Protein AF-A0A3B0VA32-F1 (afdb_monomer_lite)

Radius of gyration: 27.15 Å; chains: 1; bounding box: 45×27×87 Å

Structure (mmCIF, N/CA/C/O backbone):
data_AF-A0A3B0VA32-F1
#
_entry.id   AF-A0A3B0VA32-F1
#
loop_
_atom_site.group_PDB
_atom_site.id
_atom_site.type_symbol
_atom_site.label_atom_id
_atom_site.label_alt_id
_atom_site.label_comp_id
_atom_site.label_asym_id
_atom_site.label_entity_id
_atom_site.label_seq_id
_atom_site.pdbx_PDB_ins_code
_atom_site.Cartn_x
_atom_site.Cartn_y
_atom_site.Cartn_z
_atom_site.occupancy
_atom_site.B_iso_or_equiv
_atom_site.auth_seq_id
_atom_site.auth_comp_id
_atom_site.auth_asym_id
_atom_site.auth_atom_id
_atom_site.pdbx_PDB_model_num
ATOM 1 N N . ALA A 1 1 ? 8.567 -3.289 -37.360 1.00 64.44 1 ALA A N 1
ATOM 2 C CA . ALA A 1 1 ? 8.127 -2.551 -36.158 1.00 64.44 1 ALA A CA 1
ATOM 3 C C . ALA A 1 1 ? 8.531 -3.299 -34.875 1.00 64.44 1 ALA A C 1
ATOM 5 O O . ALA A 1 1 ? 7.675 -3.840 -34.194 1.00 64.44 1 ALA A O 1
ATOM 6 N N . HIS A 1 2 ? 9.831 -3.354 -34.541 1.00 72.62 2 HIS A N 1
ATOM 7 C CA . HIS A 1 2 ? 10.329 -4.090 -33.354 1.00 72.62 2 HIS A CA 1
ATOM 8 C C . HIS A 1 2 ? 11.242 -3.265 -32.438 1.00 72.62 2 HIS A C 1
ATOM 10 O O . HIS A 1 2 ? 11.305 -3.531 -31.242 1.00 72.62 2 HIS A O 1
ATOM 16 N N . LEU A 1 3 ? 11.886 -2.219 -32.966 1.00 84.81 3 LEU A N 1
ATOM 17 C CA . LEU A 1 3 ? 12.816 -1.389 -32.197 1.00 84.81 3 LEU A CA 1
ATOM 18 C C . LEU A 1 3 ? 12.129 -0.640 -31.043 1.00 84.81 3 LEU A C 1
ATOM 20 O O . LEU A 1 3 ? 12.670 -0.578 -29.944 1.00 84.81 3 LEU A O 1
ATOM 24 N N . GLY A 1 4 ? 10.910 -0.138 -31.267 1.00 87.88 4 GLY A N 1
ATOM 25 C CA . GLY A 1 4 ? 10.137 0.555 -30.230 1.00 87.88 4 GLY A CA 1
ATOM 26 C C . GLY A 1 4 ? 9.690 -0.368 -29.093 1.00 87.88 4 GLY A C 1
ATOM 27 O O . GLY A 1 4 ? 9.791 0.002 -27.928 1.00 87.88 4 GLY A O 1
ATOM 28 N N . GLY A 1 5 ? 9.267 -1.595 -29.418 1.00 90.62 5 GLY A N 1
ATOM 29 C CA . GLY A 1 5 ? 8.886 -2.594 -28.414 1.00 90.62 5 GLY A CA 1
ATOM 30 C C . GLY A 1 5 ? 10.079 -3.062 -27.577 1.00 90.62 5 GLY A C 1
ATOM 31 O O . GLY A 1 5 ? 9.964 -3.175 -26.360 1.00 90.62 5 GLY A O 1
ATOM 32 N N . ALA A 1 6 ? 11.241 -3.251 -28.212 1.00 93.56 6 ALA A N 1
ATOM 33 C CA . ALA A 1 6 ? 12.478 -3.604 -27.518 1.00 93.56 6 ALA A CA 1
ATOM 34 C C . ALA A 1 6 ? 12.969 -2.476 -26.593 1.00 93.56 6 ALA A C 1
ATOM 36 O O . ALA A 1 6 ? 13.343 -2.740 -25.452 1.00 93.56 6 ALA A O 1
ATOM 37 N N . ALA A 1 7 ? 12.915 -1.219 -27.047 1.00 92.38 7 ALA A N 1
ATOM 38 C CA . ALA A 1 7 ? 13.305 -0.066 -26.238 1.00 92.38 7 ALA A CA 1
ATOM 39 C C . ALA A 1 7 ? 12.382 0.133 -25.021 1.00 92.38 7 ALA A C 1
ATOM 41 O O . ALA A 1 7 ? 12.869 0.305 -23.903 1.00 92.38 7 ALA A O 1
ATOM 42 N N . LEU A 1 8 ? 11.058 0.046 -25.206 1.00 90.44 8 LEU A N 1
ATOM 43 C CA . LEU A 1 8 ? 10.096 0.143 -24.101 1.00 90.44 8 LEU A CA 1
ATOM 44 C C . LEU A 1 8 ? 10.224 -1.024 -23.117 1.00 90.44 8 LEU A C 1
ATOM 46 O O . LEU A 1 8 ? 10.217 -0.804 -21.906 1.00 90.44 8 LEU A O 1
ATOM 50 N N . GLY A 1 9 ? 10.401 -2.249 -23.621 1.00 90.12 9 GLY A N 1
ATOM 51 C CA . GLY A 1 9 ? 10.639 -3.426 -22.786 1.00 90.12 9 GLY A CA 1
ATOM 52 C C . GLY A 1 9 ? 11.912 -3.293 -21.948 1.00 90.12 9 GLY A C 1
ATOM 53 O O . GLY A 1 9 ? 11.890 -3.575 -20.752 1.00 90.12 9 GLY A O 1
ATOM 54 N N . PHE A 1 10 ? 13.001 -2.787 -22.534 1.00 91.94 10 PHE A N 1
ATOM 55 C CA . PHE A 1 10 ? 14.258 -2.558 -21.818 1.00 91.94 10 PHE A CA 1
ATOM 56 C C . PHE A 1 10 ? 14.113 -1.525 -20.691 1.00 91.94 10 PHE A C 1
ATOM 58 O O . PHE A 1 10 ? 14.579 -1.769 -19.576 1.00 91.94 10 PHE A O 1
ATOM 65 N N . ILE A 1 11 ? 13.430 -0.403 -20.949 1.00 87.81 11 ILE A N 1
ATOM 66 C CA . ILE A 1 11 ? 13.168 0.633 -19.936 1.00 87.81 11 ILE A CA 1
ATOM 67 C C . ILE A 1 11 ? 12.316 0.067 -18.792 1.00 87.81 11 ILE A C 1
ATOM 69 O O . ILE A 1 11 ? 12.644 0.270 -17.624 1.00 87.81 11 ILE A O 1
ATOM 73 N N . PHE A 1 12 ? 11.268 -0.695 -19.115 1.00 82.38 12 PHE A N 1
ATOM 74 C CA . PHE A 1 12 ? 10.395 -1.328 -18.126 1.00 82.38 12 PHE A CA 1
ATOM 75 C C . PHE A 1 12 ? 11.155 -2.311 -17.221 1.00 82.38 12 PHE A C 1
ATOM 77 O O . PHE A 1 12 ? 11.047 -2.245 -15.996 1.00 82.38 12 PHE A O 1
ATOM 84 N N . ILE A 1 13 ? 11.990 -3.175 -17.809 1.00 85.69 13 ILE A N 1
ATOM 85 C CA . ILE A 1 13 ? 12.813 -4.143 -17.066 1.00 85.69 13 ILE A CA 1
ATOM 86 C C . ILE A 1 13 ? 13.830 -3.425 -16.167 1.00 85.69 13 ILE A C 1
ATOM 88 O O . ILE A 1 13 ? 13.997 -3.795 -15.003 1.00 85.69 13 ILE A O 1
ATOM 92 N N . LYS A 1 14 ? 14.481 -2.368 -16.668 1.00 82.81 14 LYS A N 1
ATOM 93 C CA . LYS A 1 14 ? 15.416 -1.551 -15.879 1.00 82.81 14 LYS A CA 1
ATOM 94 C C . LYS A 1 14 ? 14.742 -0.867 -14.690 1.00 82.81 14 LYS A C 1
ATOM 96 O O . LYS A 1 14 ? 15.350 -0.769 -13.627 1.00 82.81 14 LYS A O 1
ATOM 101 N N . GLN A 1 15 ? 13.495 -0.432 -14.846 1.00 74.38 15 GLN A N 1
ATOM 102 C CA . GLN A 1 15 ? 12.732 0.209 -13.777 1.00 74.38 15 GLN A CA 1
ATOM 103 C C . GLN A 1 15 ? 12.280 -0.794 -12.701 1.00 74.38 15 GLN A C 1
ATOM 105 O O . GLN A 1 15 ? 12.333 -0.473 -11.517 1.00 74.38 15 GLN A O 1
ATOM 110 N N . LEU A 1 16 ? 11.942 -2.032 -13.086 1.00 75.38 16 LEU A N 1
ATOM 111 C CA . LEU A 1 16 ? 11.640 -3.123 -12.147 1.00 75.38 16 LEU A CA 1
ATOM 112 C C . LEU A 1 16 ? 12.860 -3.549 -11.314 1.00 75.38 16 LEU A C 1
ATOM 114 O O . LEU A 1 16 ? 12.734 -3.793 -10.116 1.00 75.38 16 LEU A O 1
ATOM 118 N N . GLN A 1 17 ? 14.051 -3.604 -11.920 1.00 76.69 17 GLN A N 1
ATOM 119 C CA . GLN A 1 17 ? 15.296 -3.951 -11.217 1.00 76.69 17 GLN A CA 1
ATOM 120 C C . GLN A 1 17 ? 15.717 -2.907 -10.175 1.00 76.69 17 GLN A C 1
ATOM 122 O O . GLN A 1 17 ? 16.415 -3.242 -9.223 1.00 76.69 17 GLN A O 1
ATOM 127 N N . SER A 1 18 ? 15.289 -1.652 -10.334 1.00 71.44 18 SER A N 1
ATOM 128 C CA . SER A 1 18 ? 15.627 -0.559 -9.418 1.00 71.44 18 SER A CA 1
ATOM 129 C C . SER A 1 18 ? 14.914 -0.653 -8.060 1.00 71.44 18 SER A C 1
ATOM 131 O O . SER A 1 18 ? 15.128 0.224 -7.222 1.00 71.44 18 SER A O 1
ATOM 133 N N . GLY A 1 19 ? 14.054 -1.658 -7.838 1.00 64.56 19 GLY A N 1
ATOM 134 C CA . GLY A 1 19 ? 13.352 -1.856 -6.564 1.00 64.56 19 GLY A CA 1
ATOM 135 C C . GLY A 1 19 ? 12.467 -0.672 -6.171 1.00 64.56 19 GLY A C 1
ATOM 136 O O . GLY A 1 19 ? 12.156 -0.492 -4.997 1.00 64.56 19 GLY A O 1
ATOM 137 N N . THR A 1 20 ? 12.108 0.175 -7.140 1.00 63.72 20 THR A N 1
ATOM 138 C CA . THR A 1 20 ? 11.275 1.346 -6.900 1.00 63.72 20 THR A CA 1
ATOM 139 C C . THR A 1 20 ? 9.936 0.851 -6.375 1.00 63.72 20 THR A C 1
ATOM 141 O O . THR A 1 20 ? 9.358 -0.073 -6.939 1.00 63.72 20 THR A O 1
ATOM 144 N N . ASP A 1 21 ? 9.457 1.435 -5.282 1.00 67.88 21 ASP A N 1
ATOM 145 C CA . ASP A 1 21 ? 8.221 1.051 -4.599 1.00 67.88 21 ASP A CA 1
ATOM 146 C C . ASP A 1 21 ? 7.001 1.456 -5.457 1.00 67.88 21 ASP A C 1
ATOM 148 O O . ASP A 1 21 ? 6.259 2.404 -5.188 1.00 67.88 21 ASP A O 1
ATOM 152 N N . LEU A 1 22 ? 6.855 0.780 -6.599 1.00 66.06 22 LEU A N 1
ATOM 153 C CA . LEU A 1 22 ? 5.916 1.083 -7.676 1.00 66.06 22 LEU A CA 1
ATOM 154 C C . LEU A 1 22 ? 4.467 0.846 -7.243 1.00 66.06 22 LEU A C 1
ATOM 156 O O . LEU A 1 22 ? 3.556 1.276 -7.942 1.00 66.06 22 LEU A O 1
ATOM 160 N N . GLY A 1 23 ? 4.230 0.236 -6.079 1.00 75.56 23 GLY A N 1
ATOM 161 C CA . GLY A 1 23 ? 2.890 -0.055 -5.575 1.00 75.56 23 GLY A CA 1
ATOM 162 C 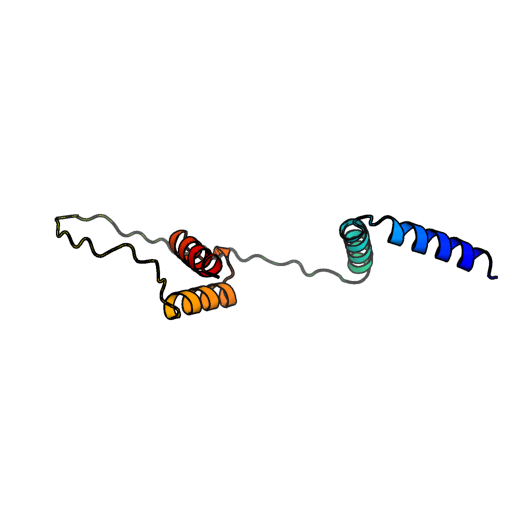C . GLY A 1 23 ? 1.995 1.184 -5.507 1.00 75.56 23 GLY A C 1
ATOM 163 O O . GLY A 1 23 ? 0.854 1.136 -5.957 1.00 75.56 23 GLY A O 1
ATOM 164 N N . LYS A 1 24 ? 2.515 2.322 -5.027 1.00 75.56 24 LYS A N 1
ATOM 165 C CA . LYS A 1 24 ? 1.743 3.575 -4.915 1.00 75.56 24 LYS A CA 1
ATOM 166 C C . LYS A 1 24 ? 1.383 4.197 -6.273 1.00 75.56 24 LYS A C 1
ATOM 168 O O . LYS A 1 24 ? 0.192 4.411 -6.507 1.00 75.56 24 LYS A O 1
ATOM 173 N N . PRO A 1 25 ? 2.340 4.488 -7.178 1.00 81.50 25 PRO A N 1
ATOM 174 C CA . PRO A 1 25 ? 2.004 5.058 -8.483 1.00 81.50 25 PRO A CA 1
ATOM 175 C C . PRO A 1 25 ? 1.195 4.089 -9.357 1.00 81.50 25 PRO A C 1
ATOM 177 O O . PRO A 1 25 ? 0.279 4.526 -10.050 1.00 81.50 25 PRO A O 1
ATOM 180 N N . VAL A 1 26 ? 1.454 2.778 -9.281 1.00 84.00 26 VAL A N 1
ATOM 181 C CA . VAL A 1 26 ? 0.679 1.760 -10.011 1.00 84.00 26 VAL A CA 1
ATOM 182 C C . VAL A 1 26 ? -0.753 1.686 -9.492 1.00 84.00 26 VAL A C 1
ATOM 184 O O . VAL A 1 26 ? -1.689 1.707 -10.287 1.00 84.00 26 VAL A O 1
ATOM 187 N N . TYR A 1 27 ? -0.953 1.664 -8.172 1.00 85.06 27 TYR A N 1
ATOM 188 C CA . TYR A 1 27 ? -2.293 1.678 -7.588 1.00 85.06 27 TYR A CA 1
ATOM 189 C C . TYR A 1 27 ? -3.068 2.941 -7.972 1.00 85.06 27 TYR A C 1
ATOM 191 O O . TYR A 1 27 ? -4.251 2.856 -8.307 1.00 85.06 27 TYR A O 1
ATOM 199 N N . TRP A 1 28 ? -2.408 4.104 -7.968 1.00 87.25 28 TRP A N 1
ATOM 200 C CA . TRP A 1 28 ? -3.012 5.361 -8.404 1.00 87.25 28 TRP A CA 1
ATOM 201 C C . TRP A 1 28 ? -3.422 5.310 -9.880 1.00 87.25 28 TRP A C 1
ATOM 203 O O . TRP A 1 28 ? -4.556 5.654 -10.201 1.00 87.25 28 TRP A O 1
ATOM 213 N N . PHE A 1 29 ? -2.559 4.794 -10.761 1.00 88.88 29 PHE A N 1
ATOM 214 C CA . PHE A 1 29 ? -2.861 4.646 -12.186 1.00 88.88 29 PHE A CA 1
ATOM 215 C C . PHE A 1 29 ? -4.019 3.671 -12.442 1.00 88.88 29 PHE A C 1
ATOM 217 O O . PHE A 1 29 ? -4.961 4.001 -13.160 1.00 88.88 29 PHE A O 1
ATOM 224 N N . ILE A 1 30 ? -4.006 2.496 -11.804 1.00 87.62 30 ILE A N 1
ATOM 225 C CA . ILE A 1 30 ? -5.097 1.515 -11.907 1.00 87.62 30 ILE A CA 1
ATOM 226 C C . ILE A 1 30 ? -6.402 2.116 -11.379 1.00 87.62 30 ILE A C 1
ATOM 228 O O . ILE A 1 30 ? -7.448 1.953 -12.002 1.00 87.62 30 ILE A O 1
ATOM 232 N N . SER A 1 31 ? -6.353 2.840 -10.259 1.00 86.94 31 SER A N 1
ATOM 233 C CA . SER A 1 31 ? -7.526 3.505 -9.682 1.00 86.94 31 SER A CA 1
ATOM 234 C C . SER A 1 31 ? -8.054 4.621 -10.582 1.00 86.94 31 SER A C 1
ATOM 236 O O . SER A 1 31 ? -9.266 4.752 -10.726 1.00 86.94 31 SER A O 1
ATOM 238 N N . PHE A 1 32 ? -7.171 5.387 -11.226 1.00 88.94 32 PHE A N 1
ATOM 239 C CA . PHE A 1 32 ? -7.524 6.428 -12.189 1.00 88.94 32 PHE A CA 1
ATOM 240 C C . PHE A 1 32 ? -8.238 5.842 -13.413 1.00 88.94 32 PHE A C 1
ATOM 242 O O . PHE A 1 32 ? -9.340 6.275 -13.747 1.00 88.94 32 PHE A O 1
ATOM 249 N N . VAL A 1 33 ? -7.671 4.793 -14.021 1.00 90.00 33 VAL A N 1
ATOM 250 C CA . VAL A 1 33 ? -8.307 4.086 -15.145 1.00 90.00 33 VAL A CA 1
ATOM 251 C C . VAL A 1 33 ? -9.635 3.473 -14.701 1.00 90.00 33 VAL A C 1
ATOM 253 O O . VAL A 1 33 ? -10.655 3.655 -15.359 1.00 90.00 33 VAL A O 1
ATOM 256 N N . LYS A 1 34 ? -9.673 2.812 -13.539 1.00 87.12 34 LYS A N 1
ATOM 257 C CA . LYS A 1 34 ? -10.901 2.223 -12.992 1.00 87.12 34 LYS A CA 1
ATOM 258 C C . LYS A 1 34 ? -11.973 3.277 -12.711 1.00 87.12 34 LYS A C 1
ATOM 260 O O . LYS A 1 34 ? -13.142 2.998 -12.941 1.00 87.12 34 LYS A O 1
ATOM 265 N N . SER A 1 35 ? -11.601 4.480 -12.273 1.00 85.19 35 SER A N 1
ATOM 266 C CA . SER A 1 35 ? -12.537 5.589 -12.055 1.00 85.19 35 SER A CA 1
ATOM 267 C C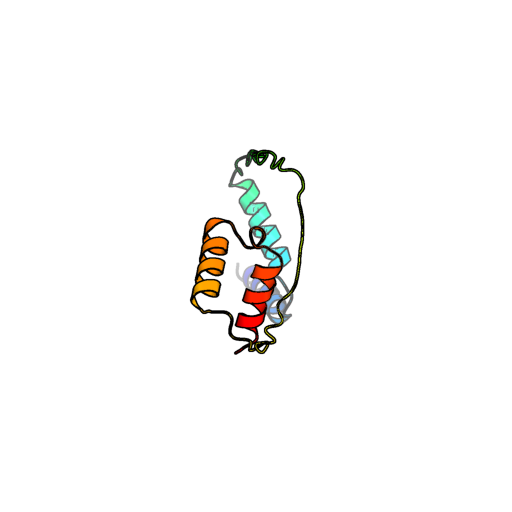 . SER A 1 35 ? -13.187 6.085 -13.348 1.00 85.19 35 SER A C 1
ATOM 269 O O . SER A 1 35 ? -14.277 6.645 -13.287 1.00 85.19 35 SER A O 1
ATOM 271 N N . PHE A 1 36 ? -12.542 5.890 -14.499 1.00 87.31 36 PHE A N 1
ATOM 272 C CA . PHE A 1 36 ? -13.097 6.260 -15.802 1.00 87.31 36 PHE A CA 1
ATOM 273 C C . PHE A 1 36 ? -14.120 5.240 -16.324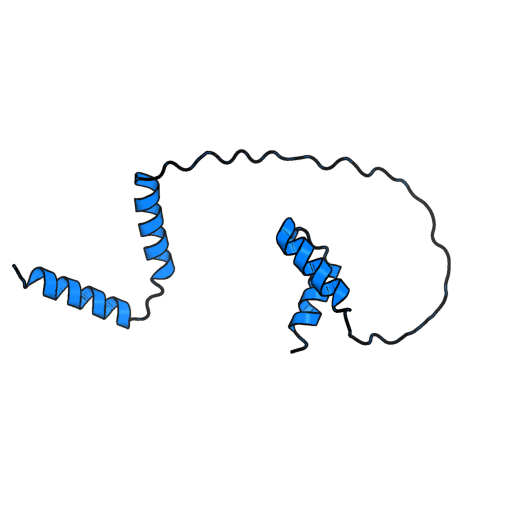 1.00 87.31 36 PHE A C 1
ATOM 275 O O . PHE A 1 36 ? -15.010 5.598 -17.088 1.00 87.31 36 PHE A O 1
ATOM 282 N N . PHE A 1 37 ? -14.010 3.977 -15.901 1.00 90.00 37 PHE A N 1
ATOM 283 C CA . PHE A 1 37 ? -14.864 2.879 -16.375 1.00 90.00 37 PHE A CA 1
ATOM 284 C C . PHE A 1 37 ? -15.920 2.432 -15.354 1.00 90.00 37 PHE A C 1
ATOM 286 O O . PHE A 1 37 ? -16.953 1.887 -15.736 1.00 90.00 37 PHE A O 1
ATOM 293 N N . VAL A 1 38 ? -15.687 2.651 -14.058 1.00 78.62 38 VAL A N 1
ATOM 294 C CA . VAL A 1 38 ? -16.569 2.205 -12.97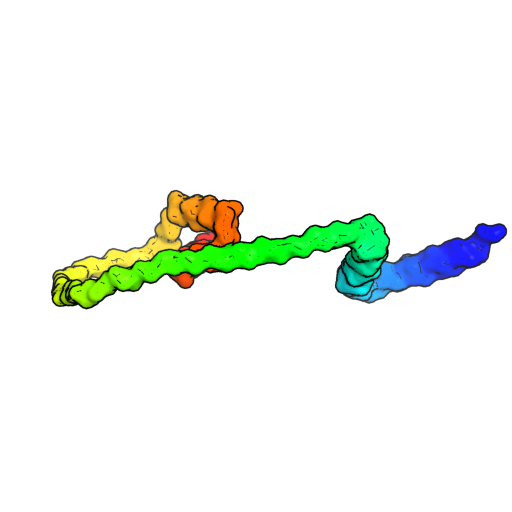5 1.00 78.62 38 VAL A CA 1
ATOM 295 C C . VAL A 1 38 ? -17.066 3.416 -12.193 1.00 78.62 38 VAL A C 1
ATOM 297 O O . VAL A 1 38 ? -16.334 4.000 -11.394 1.00 78.62 38 VAL A O 1
ATOM 300 N N . HIS A 1 39 ? -18.341 3.763 -12.382 1.00 72.00 39 HIS A N 1
ATOM 301 C CA . HIS A 1 39 ? -19.022 4.742 -11.536 1.00 72.00 39 HIS A CA 1
ATOM 302 C C . HIS A 1 39 ? -19.118 4.198 -10.110 1.00 72.00 39 HIS A C 1
ATOM 304 O O . HIS A 1 39 ? -19.769 3.181 -9.864 1.00 72.00 39 HIS A O 1
ATOM 310 N N . GLN A 1 40 ? -18.463 4.862 -9.158 1.00 68.00 40 GLN A N 1
ATOM 311 C CA . GLN A 1 40 ? -18.533 4.445 -7.762 1.00 68.00 40 GLN A CA 1
ATOM 312 C C . GLN A 1 40 ? -19.866 4.894 -7.143 1.00 68.00 40 GLN A C 1
ATOM 314 O O . GLN A 1 40 ? -20.201 6.081 -7.219 1.00 68.00 40 GLN A O 1
ATOM 319 N N . PRO A 1 41 ? -20.646 3.985 -6.527 1.00 69.88 41 PRO A N 1
ATOM 320 C CA . PRO A 1 41 ? -21.895 4.356 -5.879 1.00 69.88 41 PRO A CA 1
ATOM 321 C C . PRO A 1 41 ? -21.619 5.245 -4.662 1.00 69.88 41 PRO A C 1
ATOM 323 O O . PRO A 1 41 ? -20.711 4.993 -3.869 1.00 69.88 41 PRO A O 1
ATOM 326 N N . LYS A 1 42 ? -22.434 6.290 -4.491 1.00 70.00 42 LYS A N 1
ATOM 327 C CA . LYS A 1 42 ? -22.355 7.198 -3.342 1.00 70.00 42 LYS A CA 1
ATOM 328 C C . LYS A 1 42 ? -22.726 6.435 -2.069 1.00 70.00 42 LYS A C 1
ATOM 330 O O . LYS A 1 42 ? -23.907 6.239 -1.784 1.00 70.00 42 LYS A O 1
ATOM 335 N N . VAL A 1 43 ? -21.722 6.015 -1.301 1.00 68.06 43 VAL A N 1
ATOM 336 C CA . VAL A 1 43 ? -21.921 5.346 -0.011 1.00 68.06 43 VAL A CA 1
ATOM 337 C C . VAL A 1 43 ? -22.604 6.328 0.943 1.00 68.06 43 VAL A C 1
ATOM 339 O O . VAL A 1 43 ? -22.017 7.321 1.374 1.00 68.06 43 VAL A O 1
ATOM 342 N N . ARG A 1 44 ? -23.883 6.087 1.244 1.00 61.28 44 ARG A N 1
ATOM 343 C CA . ARG A 1 44 ? -24.630 6.840 2.255 1.00 61.28 44 ARG A CA 1
ATOM 344 C C . ARG A 1 44 ? -24.319 6.245 3.621 1.00 61.28 44 ARG A C 1
ATOM 346 O O . ARG A 1 44 ? -24.862 5.209 3.987 1.00 61.28 44 ARG A O 1
ATOM 353 N N . VAL A 1 45 ? -23.448 6.907 4.375 1.00 66.38 45 VAL A N 1
ATOM 354 C CA . VAL A 1 45 ? -23.193 6.546 5.772 1.00 66.38 45 VAL A CA 1
ATOM 355 C C . VAL A 1 45 ? -24.402 6.981 6.598 1.00 66.38 45 VAL A C 1
ATOM 357 O O . VAL A 1 45 ? -24.592 8.164 6.876 1.00 66.38 45 VAL A O 1
ATOM 360 N N . SER A 1 46 ? -25.255 6.025 6.964 1.00 63.38 46 SER A N 1
ATOM 361 C CA . SER A 1 46 ? -26.306 6.259 7.950 1.00 63.38 46 SER A CA 1
ATOM 362 C C . SER A 1 46 ? -25.664 6.260 9.334 1.00 63.38 46 SER A C 1
ATOM 364 O O . SER A 1 46 ? -25.409 5.199 9.902 1.00 63.38 46 SER A O 1
ATOM 366 N N . TYR A 1 47 ? -25.410 7.444 9.889 1.00 63.88 47 TYR A N 1
ATOM 367 C CA . TYR A 1 47 ? -25.044 7.580 11.297 1.00 63.88 47 TYR A CA 1
ATOM 368 C C . TYR A 1 47 ? -26.209 7.092 12.164 1.00 63.88 47 TYR A C 1
ATOM 370 O O . TYR A 1 47 ? -27.179 7.814 12.395 1.00 63.88 47 TYR A O 1
ATOM 378 N N . LYS A 1 48 ? -26.126 5.855 12.661 1.00 59.78 48 LYS A N 1
ATOM 379 C CA . LYS A 1 48 ? -26.968 5.418 13.773 1.00 59.78 48 LYS A CA 1
ATOM 380 C C . LYS A 1 48 ? -26.404 6.049 15.045 1.00 59.78 48 LYS A C 1
ATOM 382 O O . LYS A 1 48 ? -25.356 5.638 15.532 1.00 59.78 48 LYS A O 1
ATOM 387 N N . LYS A 1 49 ? -27.086 7.070 15.574 1.00 54.69 49 LYS A N 1
ATOM 388 C CA . LYS A 1 49 ? -26.886 7.506 16.963 1.00 54.69 49 LYS A CA 1
ATOM 389 C C . LYS A 1 49 ? -27.210 6.315 17.868 1.00 54.69 49 LYS A C 1
ATOM 391 O O . LYS A 1 49 ? -28.349 5.855 17.869 1.00 54.69 49 LYS A O 1
ATOM 396 N N . SER A 1 50 ? -26.219 5.818 18.606 1.00 50.94 50 SER A N 1
ATOM 397 C CA . SER A 1 50 ? -26.457 4.861 19.691 1.00 50.94 50 SER A CA 1
ATOM 398 C C . SER A 1 50 ? -27.341 5.524 20.758 1.00 50.94 50 SER A C 1
ATOM 400 O O . SER A 1 50 ? -27.137 6.715 21.038 1.00 50.94 50 SER A O 1
ATOM 402 N N . PRO A 1 51 ? -28.344 4.828 21.322 1.00 51.78 51 PRO A N 1
ATOM 403 C CA . PRO A 1 51 ? -29.189 5.399 22.351 1.00 51.78 51 PRO A CA 1
ATOM 404 C C . PRO A 1 51 ? -28.373 5.662 23.619 1.00 51.78 51 PRO A C 1
ATOM 406 O O . PRO A 1 51 ? -27.488 4.913 24.014 1.00 51.78 51 PRO A O 1
ATOM 409 N N . SER A 1 52 ? -28.695 6.800 24.211 1.00 49.62 52 SER A N 1
ATOM 410 C CA . SER A 1 52 ? -28.209 7.333 25.473 1.00 49.62 52 SER A CA 1
ATOM 411 C C . SER A 1 52 ? -28.273 6.322 26.625 1.00 49.62 52 SER A C 1
ATOM 413 O O . SER A 1 52 ? -29.360 6.098 27.152 1.00 49.62 52 SER A O 1
ATOM 415 N N . ASP A 1 53 ? -27.130 5.873 27.146 1.00 43.09 53 ASP A N 1
ATOM 416 C CA . ASP A 1 53 ? -27.068 5.328 28.507 1.00 43.09 53 ASP A CA 1
ATOM 417 C C . ASP A 1 53 ? -26.973 6.472 29.520 1.00 43.09 53 ASP A C 1
ATOM 419 O O . ASP A 1 53 ? -25.912 6.897 29.979 1.00 43.09 53 ASP A O 1
ATOM 423 N N . LYS A 1 54 ? -28.155 6.986 29.871 1.00 48.59 54 LYS A N 1
ATOM 424 C CA . LYS A 1 54 ? -28.375 7.579 31.186 1.00 48.59 54 LYS A CA 1
ATOM 425 C C . LYS A 1 54 ? -28.505 6.420 32.164 1.00 48.59 54 LYS A C 1
ATOM 427 O O . LYS A 1 54 ? -29.555 5.790 32.203 1.00 48.59 54 LYS A O 1
ATOM 432 N N . THR A 1 55 ? -27.513 6.175 33.010 1.00 42.03 55 THR A N 1
ATOM 433 C CA . THR A 1 55 ? -27.801 5.605 34.332 1.00 42.03 55 THR A CA 1
ATOM 434 C C . THR A 1 55 ? -26.857 6.181 35.375 1.00 42.03 55 THR A C 1
ATOM 436 O O . THR A 1 55 ? -25.634 6.127 35.285 1.00 42.03 55 THR A O 1
ATOM 439 N N . SER A 1 56 ? -27.501 6.803 36.348 1.00 41.19 56 SER A N 1
ATOM 440 C CA . SER A 1 56 ? -26.965 7.522 37.483 1.00 41.19 56 SER A CA 1
ATOM 441 C C . SER A 1 56 ? -26.267 6.605 38.494 1.00 41.19 56 SER A C 1
ATOM 443 O O . SER A 1 56 ? -26.739 5.519 38.803 1.00 41.19 56 SER A O 1
ATOM 445 N N . SER A 1 57 ? -25.178 7.118 39.065 1.00 45.03 57 SER A N 1
ATOM 446 C CA . SER A 1 57 ? -24.786 7.046 40.481 1.00 45.03 57 SER A CA 1
ATOM 447 C C . SER A 1 57 ? -25.306 5.877 41.347 1.00 45.03 57 SER A C 1
ATOM 449 O O . SER A 1 57 ? -26.448 5.945 41.789 1.00 45.03 57 SER A O 1
ATOM 451 N N . LYS A 1 58 ? -24.423 4.983 41.836 1.00 40.72 58 LYS A N 1
ATOM 452 C CA . LYS A 1 58 ? -24.193 4.789 43.294 1.00 40.72 58 LYS A CA 1
ATOM 453 C C . LYS A 1 58 ? -23.101 3.747 43.641 1.00 40.72 58 LYS A C 1
ATOM 455 O O . LYS A 1 58 ? -23.169 2.605 43.222 1.00 40.72 58 LYS A O 1
ATOM 460 N N . LYS A 1 59 ? -22.222 4.163 44.567 1.00 40.00 59 LYS A N 1
ATOM 461 C CA . LYS A 1 59 ? -21.623 3.424 45.708 1.00 40.00 59 LYS A CA 1
ATOM 462 C C . LYS A 1 59 ? -20.673 2.229 45.477 1.00 40.00 59 LYS A C 1
ATOM 464 O O . LYS A 1 59 ? -21.077 1.098 45.257 1.00 40.00 59 LYS A O 1
ATOM 469 N N . LYS A 1 60 ? -19.402 2.503 45.802 1.00 45.47 60 LYS A N 1
ATOM 470 C CA . LYS A 1 60 ? -18.437 1.604 46.475 1.00 45.47 60 LYS A CA 1
ATOM 471 C C . LYS A 1 60 ? -18.999 1.189 47.855 1.00 45.47 60 LYS A C 1
ATOM 473 O O . LYS A 1 60 ? -19.660 2.031 48.475 1.00 45.47 60 LYS A O 1
ATOM 478 N N . PRO A 1 61 ? -18.726 -0.030 48.367 1.00 47.16 61 PRO A N 1
ATOM 479 C CA . PRO A 1 61 ? -17.582 -0.174 49.281 1.00 47.16 61 PRO A CA 1
ATOM 480 C C . PRO A 1 61 ? -16.834 -1.537 49.261 1.00 47.16 61 PRO A C 1
ATOM 482 O O . PRO A 1 61 ? -17.356 -2.570 48.865 1.00 47.16 61 PRO A O 1
ATOM 485 N N . THR A 1 62 ? -15.591 -1.466 49.763 1.00 40.47 62 THR A N 1
ATOM 486 C CA . THR A 1 62 ? -14.842 -2.442 50.598 1.00 40.47 62 THR A CA 1
ATOM 487 C C . THR A 1 62 ? -14.429 -3.833 50.082 1.00 40.47 62 THR A C 1
ATOM 489 O O . THR A 1 62 ? -15.203 -4.780 50.064 1.00 40.47 62 THR A O 1
ATOM 492 N N . SER A 1 63 ? -13.111 -3.931 49.848 1.00 47.84 63 SER A N 1
ATOM 493 C CA . SER A 1 63 ? -12.156 -4.943 50.348 1.00 47.84 63 SER A CA 1
ATOM 494 C C . SER A 1 63 ? -12.506 -6.435 50.290 1.00 47.84 63 SER A C 1
ATOM 496 O O . SER A 1 63 ? -13.259 -6.935 51.122 1.00 47.84 63 SER A O 1
ATOM 498 N N . ARG A 1 64 ? -11.724 -7.174 49.495 1.00 41.41 64 ARG A N 1
ATOM 499 C CA . ARG A 1 64 ? -10.965 -8.344 49.966 1.00 41.41 64 ARG A CA 1
ATOM 500 C C . ARG A 1 64 ? -9.796 -8.604 49.024 1.00 41.41 64 ARG A C 1
ATOM 502 O O . ARG A 1 64 ? -9.967 -8.698 47.814 1.00 41.41 64 ARG A O 1
ATOM 509 N N . ALA A 1 65 ? -8.609 -8.659 49.613 1.00 45.50 65 ALA A N 1
ATOM 510 C CA . ALA A 1 65 ? -7.397 -9.103 48.961 1.00 45.50 65 ALA A CA 1
ATOM 511 C C . ALA A 1 65 ? -7.566 -10.565 48.529 1.00 45.50 65 ALA A C 1
ATOM 513 O O . ALA A 1 65 ? -7.778 -11.442 49.362 1.00 45.50 65 ALA A O 1
ATOM 514 N N . ALA A 1 66 ? -7.440 -10.804 47.231 1.00 40.66 66 ALA A N 1
ATOM 515 C CA . ALA A 1 66 ? -6.934 -12.050 46.692 1.00 40.66 66 ALA A CA 1
ATOM 516 C C . ALA A 1 66 ? -5.867 -11.647 45.677 1.00 40.66 66 ALA A C 1
ATOM 518 O O . ALA A 1 66 ? -6.138 -11.351 44.517 1.00 40.66 66 ALA A O 1
ATOM 519 N N . SER A 1 67 ? -4.639 -11.540 46.173 1.00 45.03 67 SER A N 1
ATOM 520 C CA . SER A 1 67 ? -3.436 -11.581 45.359 1.00 45.03 67 SER A CA 1
ATOM 521 C C . SER A 1 67 ? -3.338 -12.976 44.737 1.00 45.03 67 SER A C 1
ATOM 523 O O . SER A 1 67 ? -2.636 -13.843 45.248 1.00 45.03 67 SER A O 1
ATOM 525 N N . SER A 1 68 ? -4.081 -13.216 43.661 1.00 42.41 68 SER A N 1
ATOM 526 C CA . SER A 1 68 ? -3.860 -14.354 42.776 1.00 42.41 68 SER A CA 1
ATOM 527 C C . SER A 1 68 ? -3.150 -13.827 41.540 1.00 42.41 68 SER A C 1
ATOM 529 O O . SER A 1 68 ? -3.775 -13.318 40.613 1.00 42.41 68 SER A O 1
ATOM 531 N N . SER A 1 69 ? -1.821 -13.837 41.640 1.00 38.19 69 SER A N 1
ATOM 532 C CA . SER A 1 69 ? -0.900 -14.122 40.542 1.00 38.19 69 SER A CA 1
ATOM 533 C C . SER A 1 69 ? -1.389 -13.712 39.148 1.00 38.19 69 SER A C 1
ATOM 535 O O . SER A 1 69 ? -2.086 -14.458 38.464 1.00 38.19 69 SER A O 1
ATOM 537 N N . VAL A 1 70 ? -0.916 -12.541 38.713 1.00 42.47 70 VAL A N 1
ATOM 538 C CA . VAL A 1 70 ? -0.804 -12.110 37.313 1.00 42.47 70 VAL A CA 1
ATOM 539 C C . VAL A 1 70 ? -0.048 -13.193 36.535 1.00 42.47 70 VAL A C 1
ATOM 541 O O . VAL A 1 70 ? 1.160 -13.133 36.338 1.00 42.47 70 VAL A O 1
ATOM 544 N N . SER A 1 71 ? -0.776 -14.234 36.150 1.00 45.03 71 SER A N 1
ATOM 545 C CA . SER A 1 71 ? -0.307 -15.377 35.380 1.00 45.03 71 SER A CA 1
ATOM 546 C C . SER A 1 71 ? -1.033 -15.277 34.057 1.00 45.03 71 SER A C 1
ATOM 548 O O . SER A 1 71 ? -2.135 -15.769 33.883 1.00 45.03 71 SER A O 1
ATOM 550 N N . SER A 1 72 ? -0.424 -14.443 33.227 1.00 55.03 72 SER A N 1
ATOM 551 C CA . SER A 1 72 ? -0.411 -14.285 31.774 1.00 55.03 72 SER A CA 1
ATOM 552 C C . SER A 1 72 ? -1.199 -15.205 30.815 1.00 55.03 72 SER A C 1
ATOM 554 O O . SER A 1 72 ? -0.873 -15.187 29.637 1.00 55.03 72 SER A O 1
ATOM 556 N N . ASP A 1 73 ? -2.213 -15.968 31.197 1.00 59.34 73 ASP A N 1
ATOM 557 C CA . ASP A 1 73 ? -2.937 -16.845 30.273 1.00 59.34 73 ASP A CA 1
ATOM 558 C C . ASP A 1 73 ? -4.331 -16.284 30.019 1.00 59.34 73 ASP A C 1
ATOM 560 O O . ASP A 1 73 ? -5.313 -16.618 30.679 1.00 59.34 73 ASP A O 1
ATOM 564 N N . VAL A 1 74 ? -4.401 -15.364 29.053 1.00 70.88 74 VAL A N 1
ATOM 565 C CA . VAL A 1 74 ? -5.676 -15.002 28.430 1.00 70.88 74 VAL A CA 1
ATOM 566 C C . VAL A 1 74 ? -6.292 -16.301 27.905 1.00 70.88 74 VAL A C 1
ATOM 568 O O . VAL A 1 74 ? -5.654 -17.016 27.132 1.00 70.88 74 VAL A O 1
ATOM 571 N N . SER A 1 75 ? -7.503 -16.629 28.357 1.00 84.19 75 SER A N 1
ATOM 572 C CA . SER A 1 75 ? -8.207 -17.838 27.922 1.00 84.19 75 SER A CA 1
ATOM 573 C C . SER A 1 75 ? -8.382 -17.833 26.403 1.00 84.19 75 SER A C 1
ATOM 575 O O . SER A 1 75 ? -8.795 -16.820 25.838 1.00 84.19 75 SER A O 1
ATOM 577 N N . GLN A 1 76 ? -8.136 -18.971 25.744 1.00 84.38 76 GLN A N 1
ATOM 578 C CA . GLN A 1 76 ? -8.374 -19.102 24.300 1.00 84.38 76 GLN A CA 1
ATOM 579 C C . GLN A 1 76 ? -9.825 -18.780 23.923 1.00 84.38 76 GLN A C 1
ATOM 581 O O . GLN A 1 76 ? -10.060 -18.124 22.918 1.00 84.38 76 GLN A O 1
ATOM 586 N N . ALA A 1 77 ? -10.789 -19.103 24.790 1.00 87.25 77 ALA A N 1
ATOM 587 C CA . ALA A 1 77 ? -12.189 -18.748 24.565 1.00 87.25 77 ALA A CA 1
ATOM 588 C C . ALA A 1 77 ? -12.426 -17.223 24.535 1.00 87.25 77 ALA A C 1
ATOM 590 O O . ALA A 1 77 ? -13.296 -16.745 23.811 1.00 87.25 77 ALA A O 1
ATOM 591 N N . GLU A 1 78 ? -11.658 -16.442 25.305 1.00 87.56 78 GLU A N 1
ATOM 592 C CA . GLU A 1 78 ? -11.730 -14.976 25.247 1.00 87.56 78 GLU A CA 1
ATOM 593 C C . GLU A 1 78 ? -11.085 -14.435 23.969 1.00 87.56 78 GLU A C 1
ATOM 595 O O . GLU A 1 78 ? -11.583 -13.466 23.400 1.00 87.56 78 GLU A O 1
ATOM 600 N N . ILE A 1 79 ? -10.002 -15.062 23.504 1.00 90.62 79 ILE A N 1
ATOM 601 C CA . ILE A 1 79 ? -9.342 -14.704 22.244 1.00 90.62 79 ILE A CA 1
ATOM 602 C C . ILE A 1 79 ? -10.295 -14.960 21.073 1.00 90.62 79 ILE A C 1
ATOM 604 O O . ILE A 1 79 ? -10.504 -14.057 20.266 1.00 90.62 79 ILE A O 1
ATOM 608 N N . ASP A 1 80 ? -10.938 -16.126 21.027 1.00 92.81 80 ASP A N 1
ATOM 609 C CA . ASP A 1 80 ? -11.904 -16.482 19.984 1.00 92.81 80 ASP A CA 1
ATOM 610 C C . ASP A 1 80 ? -13.096 -15.516 19.965 1.00 92.81 80 ASP A C 1
ATOM 612 O O . ASP A 1 80 ? -13.454 -14.988 18.913 1.00 92.81 80 ASP A O 1
ATOM 616 N N . ALA A 1 81 ? -13.646 -15.176 21.135 1.00 93.12 81 ALA A N 1
ATOM 617 C CA . ALA A 1 81 ? -14.724 -14.192 21.233 1.00 93.12 81 ALA A CA 1
ATOM 618 C C . ALA A 1 81 ? -14.303 -12.797 20.725 1.00 93.12 81 ALA A C 1
ATOM 620 O O . ALA A 1 81 ? -15.099 -12.082 20.106 1.00 93.12 81 ALA A O 1
ATOM 621 N N . ILE A 1 82 ? -13.050 -12.395 20.967 1.00 92.94 82 ILE A N 1
ATOM 622 C CA . ILE A 1 82 ? -12.492 -11.149 20.428 1.00 92.94 82 ILE A CA 1
ATOM 623 C C . ILE A 1 82 ? -12.361 -11.240 18.901 1.00 92.94 82 ILE A C 1
ATOM 625 O O . ILE A 1 82 ? -12.738 -10.294 18.207 1.00 92.94 82 ILE A O 1
ATOM 629 N N . LEU A 1 83 ? -11.867 -12.359 18.365 1.00 93.00 83 LEU A N 1
ATOM 630 C CA . LEU A 1 83 ? -11.738 -12.576 16.922 1.00 93.00 83 LEU A CA 1
ATOM 631 C C . LEU A 1 83 ? -13.102 -12.554 16.216 1.00 93.00 83 LEU A C 1
ATOM 633 O O . LEU A 1 83 ? -13.232 -11.911 15.172 1.00 93.00 83 LEU A O 1
ATOM 637 N N . ASP A 1 84 ? -14.136 -13.146 16.813 1.00 95.00 84 ASP A N 1
ATOM 638 C CA . ASP A 1 84 ? -15.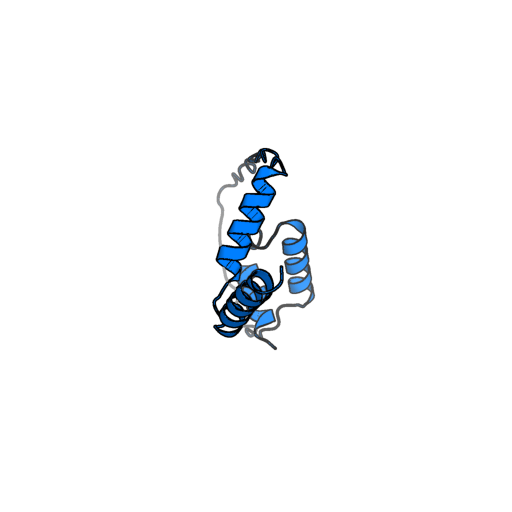509 -13.095 16.300 1.00 95.00 84 ASP A CA 1
ATOM 639 C C . ASP A 1 84 ? -16.045 -11.661 16.245 1.00 95.00 84 ASP A C 1
ATOM 641 O O . ASP A 1 84 ? -16.654 -11.247 15.252 1.00 95.00 84 ASP A O 1
ATOM 645 N N . LYS A 1 85 ? -15.776 -10.862 17.285 1.00 94.62 85 LYS A N 1
ATOM 646 C CA . LYS A 1 85 ? -16.157 -9.445 17.319 1.00 94.62 85 LYS A CA 1
ATOM 647 C C . LYS A 1 85 ? -15.442 -8.645 16.221 1.00 94.62 85 LYS A C 1
ATOM 649 O O . LYS A 1 85 ? -16.080 -7.814 15.573 1.00 94.62 85 LYS A O 1
ATOM 654 N N . ILE A 1 86 ? -14.161 -8.928 15.955 1.00 93.56 86 ILE A N 1
ATOM 655 C CA . ILE A 1 86 ? -13.423 -8.333 14.824 1.00 93.56 86 ILE A CA 1
ATOM 656 C C . ILE A 1 86 ? -14.051 -8.749 13.491 1.00 93.56 86 ILE A C 1
ATOM 658 O O . ILE A 1 86 ? -14.224 -7.900 12.620 1.00 93.56 86 ILE A O 1
ATOM 662 N N . SER A 1 87 ? -14.411 -10.022 13.332 1.00 93.44 87 SER A N 1
ATOM 663 C CA . SER A 1 87 ? -15.015 -10.547 12.102 1.00 93.44 87 SER A CA 1
ATOM 664 C C . SER A 1 87 ? -16.358 -9.875 11.783 1.00 93.44 87 SER A C 1
ATOM 666 O O . SER A 1 87 ? -16.622 -9.517 10.637 1.00 93.44 87 SER A O 1
ATOM 668 N N . GLN A 1 88 ? -17.191 -9.632 12.802 1.00 93.44 88 GLN A N 1
ATOM 669 C CA . GLN A 1 88 ? -18.516 -9.025 12.631 1.00 93.44 88 GLN A CA 1
ATOM 670 C C . GLN A 1 88 ? -18.495 -7.490 12.546 1.00 93.44 88 GLN A C 1
ATOM 672 O O . GLN A 1 88 ? -19.234 -6.910 11.751 1.00 93.44 88 GLN A O 1
ATOM 677 N N . TYR A 1 89 ? -17.683 -6.822 13.372 1.00 92.19 89 TYR A N 1
ATOM 678 C CA . TYR A 1 89 ? -17.758 -5.367 13.582 1.00 92.19 89 TYR A CA 1
ATOM 679 C C . TYR A 1 89 ? -16.439 -4.623 13.310 1.00 92.19 89 TYR A C 1
ATOM 681 O O . TYR A 1 89 ? -16.417 -3.392 13.318 1.00 92.19 89 TYR A O 1
ATOM 689 N N . GLY A 1 90 ? -15.343 -5.338 13.049 1.00 90.81 90 GLY A N 1
ATOM 690 C CA . GLY A 1 90 ? -14.014 -4.773 12.809 1.00 90.81 90 GLY A CA 1
ATOM 691 C C . GLY A 1 90 ? -13.231 -4.438 14.085 1.00 90.81 90 GLY A C 1
ATOM 692 O O . GLY A 1 90 ? -13.760 -4.425 15.195 1.00 90.81 90 GLY A O 1
ATOM 693 N N . TYR A 1 91 ? -11.940 -4.134 13.928 1.00 92.12 91 TYR A N 1
ATOM 694 C CA . TYR A 1 91 ? -10.997 -3.902 15.037 1.00 92.12 91 TYR A CA 1
ATOM 695 C C . TYR A 1 91 ? -11.341 -2.694 15.928 1.00 92.12 91 TYR A C 1
ATOM 697 O O . TYR A 1 91 ? -11.059 -2.685 17.128 1.00 92.12 91 TYR A O 1
ATOM 705 N N . GLU A 1 92 ? -11.997 -1.678 15.368 1.00 91.38 92 GLU A N 1
ATOM 706 C CA . GLU A 1 92 ? -12.395 -0.476 16.111 1.00 91.38 92 GLU A CA 1
ATOM 707 C C . GLU A 1 92 ? -13.511 -0.732 17.133 1.00 91.38 92 GLU A C 1
ATOM 709 O O . GLU A 1 92 ? -13.725 0.087 18.022 1.00 91.38 92 GLU A O 1
ATOM 714 N N . SER A 1 93 ? -14.182 -1.885 17.051 1.00 88.38 93 SER A N 1
ATOM 715 C CA . SER A 1 93 ? -15.216 -2.294 18.007 1.00 88.38 93 SER A CA 1
ATOM 716 C C . SER A 1 93 ? -14.667 -2.843 19.333 1.00 88.38 93 SER A C 1
ATOM 718 O O . SER A 1 93 ? -15.441 -3.054 20.269 1.00 88.38 93 SER A O 1
ATOM 720 N N . LEU A 1 94 ? -13.350 -3.068 19.435 1.00 90.19 94 LEU A N 1
ATOM 721 C CA . LEU A 1 94 ? -12.722 -3.582 20.652 1.00 90.19 94 LEU A CA 1
ATOM 722 C C . LEU A 1 94 ? -12.510 -2.479 21.690 1.00 90.19 94 LEU A C 1
ATOM 724 O O . LEU A 1 94 ? -12.020 -1.383 21.399 1.00 90.19 94 LEU A O 1
ATOM 728 N N . THR A 1 95 ? -12.769 -2.831 22.942 1.00 93.00 95 THR A N 1
ATOM 729 C CA . THR A 1 95 ? -12.360 -2.045 24.105 1.00 93.00 95 THR A CA 1
ATOM 730 C C . THR A 1 95 ? -10.837 -2.048 24.266 1.00 93.00 95 THR A C 1
ATOM 732 O O . THR A 1 95 ? -10.128 -2.901 23.730 1.00 93.00 95 THR A O 1
ATOM 735 N N . LYS A 1 96 ? -10.305 -1.081 25.025 1.00 91.12 96 LYS A N 1
ATOM 736 C CA . LYS A 1 96 ? -8.858 -0.992 25.298 1.00 91.12 96 LYS A CA 1
ATOM 737 C C . LYS A 1 96 ? -8.313 -2.284 25.920 1.00 91.12 96 LYS A C 1
ATOM 739 O O . LYS A 1 96 ? -7.242 -2.735 25.523 1.00 91.12 96 LYS A O 1
ATOM 744 N N . ASP A 1 97 ? -9.091 -2.900 26.804 1.00 86.81 97 ASP A N 1
ATOM 745 C CA . ASP A 1 97 ? -8.721 -4.136 27.492 1.00 86.81 97 ASP A CA 1
ATOM 746 C C . ASP A 1 97 ? -8.713 -5.338 26.532 1.00 86.81 97 ASP A C 1
ATOM 748 O O . ASP A 1 97 ? -7.782 -6.140 26.556 1.00 86.81 97 ASP A O 1
ATOM 752 N N . GLU A 1 98 ? -9.695 -5.444 25.629 1.00 90.25 98 GLU A N 1
ATOM 753 C CA . GLU A 1 98 ? -9.733 -6.494 24.594 1.00 90.25 98 GLU A CA 1
ATOM 754 C C . GLU A 1 98 ? -8.556 -6.375 23.618 1.00 90.25 98 GLU A C 1
ATOM 756 O O . GLU A 1 98 ? -7.932 -7.381 23.276 1.00 90.25 98 GLU A O 1
ATOM 761 N N . LYS A 1 99 ? -8.191 -5.149 23.216 1.00 92.81 99 LYS A N 1
ATOM 762 C CA . LYS A 1 99 ? -7.004 -4.911 22.376 1.00 92.81 99 LYS A CA 1
ATOM 763 C C . LYS A 1 99 ? -5.725 -5.347 23.092 1.00 92.81 99 LYS A C 1
ATOM 765 O O . LYS A 1 99 ? -4.872 -5.989 22.482 1.00 92.81 99 LYS A O 1
ATOM 770 N N . GLN A 1 100 ? -5.601 -5.038 24.383 1.00 89.25 100 GLN A N 1
ATOM 771 C CA . GLN A 1 100 ? -4.447 -5.441 25.186 1.00 89.25 100 GLN A CA 1
ATOM 772 C C . GLN A 1 100 ? -4.347 -6.967 25.309 1.00 89.25 100 GLN A C 1
ATOM 774 O O . GLN A 1 100 ? -3.263 -7.516 25.126 1.00 89.25 100 GLN A O 1
ATOM 779 N N . LYS A 1 101 ? -5.467 -7.661 25.546 1.00 89.12 101 LYS A N 1
ATOM 780 C CA . LYS A 1 101 ? -5.519 -9.131 25.606 1.00 89.12 101 LYS A CA 1
ATOM 781 C C . LYS A 1 101 ? -5.110 -9.782 24.284 1.00 89.12 101 LYS A C 1
ATOM 783 O O . LYS A 1 101 ? -4.290 -10.699 24.292 1.00 89.12 101 LYS A O 1
ATOM 788 N N . LEU A 1 102 ? -5.622 -9.277 23.160 1.00 87.44 102 LEU A N 1
ATOM 789 C CA . LEU A 1 102 ? -5.264 -9.764 21.825 1.00 87.44 102 LEU A CA 1
ATOM 790 C C . LEU A 1 102 ? -3.768 -9.566 21.534 1.00 87.44 102 LEU A C 1
ATOM 792 O O . LEU A 1 102 ? -3.110 -10.463 21.009 1.00 87.44 102 LEU A O 1
ATOM 796 N N . PHE A 1 103 ? -3.216 -8.412 21.921 1.00 88.38 103 PHE A N 1
ATOM 797 C CA . PHE A 1 103 ? -1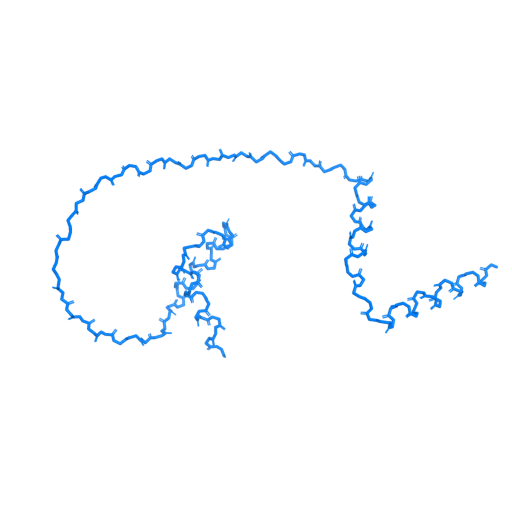.790 -8.130 21.775 1.00 88.38 103 PHE A CA 1
ATOM 798 C C . PHE A 1 103 ? -0.933 -9.076 22.625 1.00 88.38 103 PHE A C 1
ATOM 800 O O . PHE A 1 103 ? -0.005 -9.690 22.106 1.00 88.38 103 PHE A O 1
ATOM 807 N N . SER A 1 104 ? -1.278 -9.257 23.905 1.00 84.19 104 SER A N 1
ATOM 808 C CA . SER A 1 104 ? -0.572 -10.179 24.803 1.00 84.19 104 SER A CA 1
ATOM 809 C C . SER A 1 104 ? -0.587 -11.625 24.296 1.00 84.19 104 SER A C 1
ATOM 811 O O . SER A 1 104 ? 0.430 -12.312 24.398 1.00 84.19 104 SER A O 1
ATOM 813 N N . ALA A 1 105 ? -1.699 -12.072 23.701 1.00 83.38 105 ALA A N 1
ATOM 814 C CA . ALA A 1 105 ? -1.803 -13.387 23.072 1.00 83.38 105 ALA A CA 1
ATOM 815 C C . ALA A 1 105 ? -0.904 -13.521 21.828 1.00 83.38 105 ALA A C 1
ATOM 817 O O . ALA A 1 105 ? -0.227 -14.534 21.666 1.00 83.38 105 ALA A O 1
ATOM 818 N N . GLY A 1 106 ? -0.836 -12.489 20.978 1.00 79.62 106 GLY A N 1
ATOM 819 C CA . GLY A 1 106 ? 0.019 -12.478 19.785 1.00 79.62 106 GLY A CA 1
ATOM 820 C C . GLY A 1 106 ? 1.522 -12.437 20.085 1.00 79.62 106 GLY A C 1
ATOM 821 O O . GLY A 1 106 ? 2.316 -12.947 19.300 1.00 79.62 106 GLY A O 1
ATOM 822 N N . THR A 1 107 ? 1.920 -11.866 21.227 1.00 72.62 107 THR A N 1
ATOM 823 C CA . THR A 1 107 ? 3.330 -11.793 21.657 1.00 72.62 107 THR A CA 1
ATOM 824 C C . THR A 1 107 ? 3.849 -13.055 22.345 1.00 72.62 107 THR A C 1
ATOM 826 O O . THR A 1 107 ? 5.052 -13.178 22.544 1.00 72.62 107 THR A O 1
ATOM 829 N N . LYS A 1 108 ? 2.970 -13.987 22.730 1.00 60.75 108 LYS A N 1
ATOM 830 C CA . LYS A 1 108 ? 3.325 -15.216 23.462 1.00 60.75 108 LYS A CA 1
ATOM 831 C C . LYS A 1 108 ? 3.803 -16.373 22.563 1.00 60.75 108 LYS A C 1
ATOM 833 O O . LYS A 1 108 ? 3.749 -17.528 22.982 1.00 60.75 108 LYS A O 1
ATOM 838 N N . LYS A 1 109 ? 4.241 -16.078 21.339 1.00 49.00 109 LYS A N 1
ATOM 839 C CA . LYS A 1 109 ? 4.697 -17.078 20.368 1.00 49.00 109 LYS A CA 1
ATOM 840 C C . LYS A 1 109 ? 6.215 -17.174 20.315 1.00 49.00 109 LYS A C 1
ATOM 842 O O . LYS A 1 109 ? 6.862 -16.107 20.368 1.00 49.00 109 LYS A O 1
#

Organism: NCBI:txid652676

InterPro domains:
  IPR046483 Domain of unknown function DUF6576 [PF20216] (75-102)

Secondary structure (DSSP, 8-state):
--HHHHHHHHHHHHHHHTT--THHHHHHHHHHHHHHH-----------PPP------------------------HHHHHHHHHHHHHH-GGGS-HHHHHHHHHHHH--

pLDDT: mean 73.88, std 18.18, range [38.19, 95.0]

Foldseek 3Di:
DCPVVVVVVVVVVVVVVVVPPCVVVVVVVVVVVCVVVDPDDDDDPDPDDDDDPDDDDDDDDDDDDDPDDPPLDDDVVLLVVLVVCCVVPNPVPDDPVSVVNNVSVVVPD

Sequence (109 aa):
AHLGGAALGFIFIKQLQSGTDLGKPVYWFISFVKSFFVHQPKVRVSYKKSPSDKTSSKKKPTSRAASSSVSSDVSQAEIDAILDKISQYGYESLTKDEKQKLFSAGTKK